Protein AF-A0A7W1ZZ96-F1 (afdb_monomer_lite)

Radius of gyration: 22.99 Å; chains: 1; bounding box: 84×43×24 Å

Secondary structure (DSSP, 8-state):
-----SHHHHHTTSSSS-S------B--PPTT---EEEEEEEEEETTEEEEEETT--EEEEE--TT---B----TTSPPPB--GGG--TT-EEEEE-

Sequence (97 aa):
MLKKIPALLLALMIGVVGVFAQNAQTRNLTSGQKYKIKGVVVAQDDTGFTVRDAVGVDTKVMLGSGASIKTKGGFFGGGNTIPANNIVRGLNLEVEG

pLDDT: mean 75.61, std 13.15, range [47.19, 91.31]

Structure (mmCIF, N/CA/C/O backbone):
data_AF-A0A7W1ZZ96-F1
#
_entry.id   AF-A0A7W1ZZ96-F1
#
loop_
_atom_site.group_PDB
_atom_site.id
_atom_site.type_symbol
_atom_site.label_atom_id
_atom_site.label_alt_id
_atom_site.label_comp_id
_atom_site.label_asym_id
_atom_site.label_entity_id
_atom_site.label_seq_id
_atom_site.pdbx_PDB_ins_code
_atom_site.Cartn_x
_atom_site.Cartn_y
_atom_site.Cartn_z
_atom_site.occupancy
_atom_site.B_iso_or_equiv
_atom_site.auth_seq_id
_atom_site.auth_comp_id
_atom_site.auth_asym_id
_atom_site.auth_atom_id
_atom_site.pdbx_PD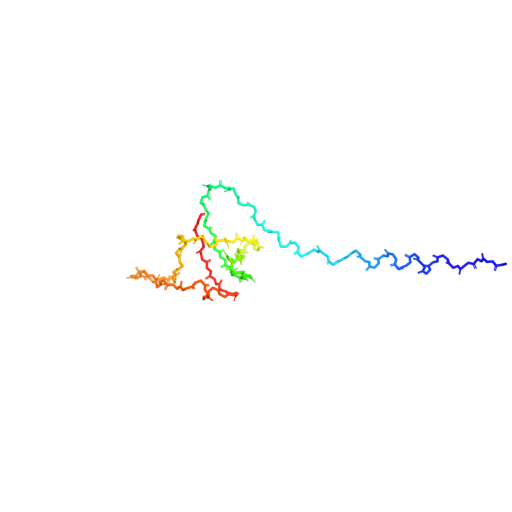B_model_num
ATOM 1 N N . MET A 1 1 ? 61.948 -27.863 -3.700 1.00 47.19 1 MET A N 1
ATOM 2 C CA . MET A 1 1 ? 61.384 -27.249 -4.923 1.00 47.19 1 MET A CA 1
ATOM 3 C C . MET A 1 1 ? 59.895 -27.010 -4.690 1.00 47.19 1 MET A C 1
ATOM 5 O O . MET A 1 1 ? 59.107 -27.912 -4.915 1.00 47.19 1 MET A O 1
ATOM 9 N N . LEU A 1 2 ? 59.512 -25.845 -4.156 1.00 54.84 2 LEU A N 1
ATOM 10 C CA . LEU A 1 2 ? 58.115 -25.507 -3.850 1.00 54.84 2 LEU A CA 1
ATOM 11 C C . LEU A 1 2 ? 57.815 -24.127 -4.440 1.00 54.84 2 LEU A C 1
ATOM 13 O O . LEU A 1 2 ? 57.973 -23.095 -3.799 1.00 54.84 2 LEU A O 1
ATOM 17 N N . LYS A 1 3 ? 57.494 -24.109 -5.729 1.00 56.84 3 LYS A N 1
ATOM 18 C CA . LYS A 1 3 ? 57.044 -22.924 -6.457 1.00 56.84 3 LYS A CA 1
ATOM 19 C C . LYS A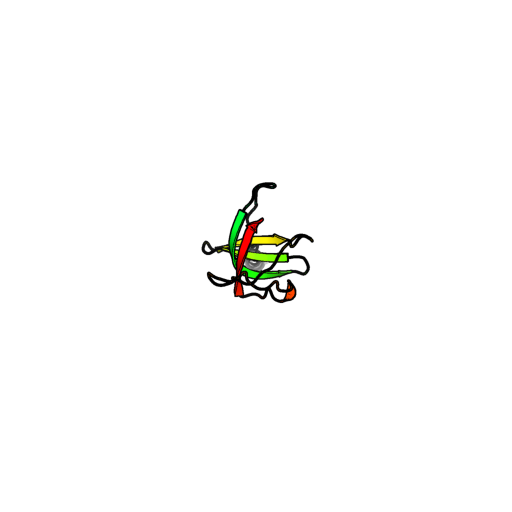 1 3 ? 55.849 -23.378 -7.287 1.00 56.84 3 LYS A C 1
ATOM 21 O O . LYS A 1 3 ? 55.951 -24.420 -7.925 1.00 56.84 3 LYS A O 1
ATOM 26 N N . LYS A 1 4 ? 54.786 -22.565 -7.309 1.00 57.50 4 LYS A N 1
ATOM 27 C CA . LYS A 1 4 ? 53.541 -22.696 -8.104 1.00 57.50 4 LYS A CA 1
ATOM 28 C C . LYS A 1 4 ? 52.311 -23.310 -7.404 1.00 57.50 4 LYS A C 1
ATOM 30 O O . LYS A 1 4 ? 51.692 -24.206 -7.952 1.00 57.50 4 LYS A O 1
ATOM 35 N N . ILE A 1 5 ? 51.897 -22.770 -6.249 1.00 58.22 5 ILE A N 1
ATOM 36 C CA . ILE A 1 5 ? 50.504 -22.910 -5.752 1.00 58.22 5 ILE A CA 1
ATOM 37 C C . ILE A 1 5 ? 49.904 -21.589 -5.175 1.00 58.22 5 ILE A C 1
ATOM 39 O O . ILE A 1 5 ? 49.129 -21.664 -4.233 1.00 58.22 5 ILE A O 1
ATOM 43 N N . PRO A 1 6 ? 50.197 -20.347 -5.644 1.00 55.81 6 PRO A N 1
ATOM 44 C CA . PRO A 1 6 ? 49.463 -19.182 -5.121 1.00 55.81 6 PRO A CA 1
ATOM 45 C C . PRO A 1 6 ? 48.253 -18.771 -5.980 1.00 55.81 6 PRO A C 1
ATOM 47 O O . PRO A 1 6 ? 47.392 -18.040 -5.507 1.00 55.81 6 PRO A O 1
ATOM 50 N N . ALA A 1 7 ? 48.154 -19.220 -7.237 1.00 57.03 7 ALA A N 1
ATOM 51 C CA . ALA A 1 7 ? 47.189 -18.649 -8.185 1.00 57.03 7 ALA A CA 1
ATOM 52 C C . ALA A 1 7 ? 45.751 -19.178 -8.025 1.00 57.03 7 ALA A C 1
ATOM 54 O O . ALA A 1 7 ? 44.800 -18.444 -8.272 1.00 57.03 7 ALA A O 1
ATOM 55 N N . LEU A 1 8 ? 45.575 -20.427 -7.580 1.00 54.12 8 LEU A N 1
ATOM 56 C CA . LEU A 1 8 ? 44.246 -21.043 -7.479 1.00 54.12 8 LEU A CA 1
ATOM 57 C C . LEU A 1 8 ? 43.470 -20.583 -6.230 1.00 54.12 8 LEU A C 1
ATOM 59 O O . LEU A 1 8 ? 42.246 -20.517 -6.251 1.00 54.12 8 LEU A O 1
ATOM 63 N N . LEU A 1 9 ? 44.183 -20.195 -5.167 1.00 55.84 9 LEU A N 1
ATOM 64 C CA . LEU A 1 9 ? 43.596 -19.680 -3.923 1.00 55.84 9 LEU A CA 1
ATOM 65 C C . LEU A 1 9 ? 43.139 -18.217 -4.043 1.00 55.84 9 LEU A C 1
ATOM 67 O O . LEU A 1 9 ? 42.202 -17.813 -3.361 1.00 55.84 9 LEU A O 1
ATOM 71 N N . LEU A 1 10 ? 43.744 -17.438 -4.946 1.00 56.59 10 LEU A N 1
ATOM 72 C CA . LEU A 1 10 ? 43.344 -16.050 -5.195 1.00 56.59 10 LEU A CA 1
ATOM 73 C C . LEU A 1 10 ? 42.097 -15.947 -6.095 1.00 56.59 10 LEU A C 1
ATOM 75 O O . LEU A 1 10 ? 41.317 -15.010 -5.958 1.00 56.59 10 LEU A O 1
ATOM 79 N N . ALA A 1 11 ? 41.865 -16.933 -6.970 1.00 57.09 11 ALA A N 1
ATOM 80 C CA . ALA A 1 11 ? 40.720 -16.949 -7.886 1.00 57.09 11 ALA A CA 1
ATOM 81 C C . ALA A 1 11 ? 39.370 -17.228 -7.190 1.00 57.09 11 ALA A C 1
ATOM 83 O O . ALA A 1 11 ? 38.329 -16.796 -7.678 1.00 57.09 11 ALA A O 1
ATOM 84 N N . LEU A 1 12 ? 39.374 -17.894 -6.029 1.00 56.53 12 LEU A N 1
ATOM 85 C CA . LEU A 1 12 ? 38.159 -18.170 -5.247 1.00 56.53 12 LEU A CA 1
ATOM 86 C C . LEU A 1 12 ? 37.653 -16.961 -4.440 1.00 56.53 12 LEU A C 1
ATOM 88 O O . LEU A 1 12 ? 36.497 -16.948 -4.030 1.00 56.53 12 LEU A O 1
ATOM 92 N N . MET A 1 13 ? 38.473 -15.922 -4.253 1.00 56.25 13 MET A N 1
ATOM 93 C CA . MET A 1 13 ? 38.108 -14.742 -3.452 1.00 56.25 13 MET A CA 1
ATOM 94 C C . MET A 1 13 ? 37.351 -13.658 -4.239 1.00 56.25 13 MET A C 1
ATOM 96 O O . MET A 1 13 ? 36.887 -12.688 -3.648 1.00 56.25 13 MET A O 1
ATOM 100 N N . ILE A 1 14 ? 37.192 -13.811 -5.560 1.00 58.56 14 ILE A N 1
ATOM 101 C CA . ILE A 1 14 ? 36.534 -12.812 -6.430 1.00 58.56 14 ILE A CA 1
ATOM 102 C C . ILE A 1 14 ? 35.035 -13.135 -6.643 1.00 58.56 14 ILE A C 1
ATOM 104 O O . ILE A 1 14 ? 34.268 -12.289 -7.090 1.00 58.56 14 ILE A O 1
ATOM 108 N N . GLY A 1 15 ? 34.573 -14.338 -6.278 1.00 54.84 15 GLY A N 1
ATOM 109 C CA . GLY A 1 15 ? 33.233 -14.834 -6.630 1.00 54.84 15 GLY A CA 1
ATOM 110 C C . GLY A 1 15 ? 32.066 -14.516 -5.678 1.00 54.84 15 GLY A C 1
ATOM 111 O O . GLY A 1 15 ? 30.954 -14.941 -5.970 1.00 54.84 15 GLY A O 1
ATOM 112 N N . VAL A 1 16 ? 32.266 -13.824 -4.546 1.00 56.69 16 VAL A N 1
ATOM 113 C CA . VAL A 1 16 ? 31.242 -13.728 -3.466 1.00 56.69 16 VAL A CA 1
ATOM 114 C C . VAL A 1 16 ? 30.617 -12.335 -3.276 1.00 56.69 16 VAL A C 1
ATOM 116 O O . VAL A 1 16 ? 29.726 -12.159 -2.452 1.00 56.69 16 VAL A O 1
ATOM 119 N N . VAL A 1 17 ? 30.982 -11.327 -4.063 1.00 57.06 17 VAL A N 1
ATOM 120 C CA . VAL A 1 17 ? 30.404 -9.974 -3.927 1.00 57.06 17 VAL A CA 1
ATOM 121 C C . VAL A 1 17 ? 29.488 -9.649 -5.101 1.00 57.06 17 VAL A C 1
ATOM 123 O O . VAL A 1 17 ? 29.892 -8.989 -6.050 1.00 57.06 17 VAL A O 1
ATOM 126 N N . GLY A 1 18 ? 28.238 -10.121 -5.059 1.00 56.75 18 GLY A N 1
ATOM 127 C CA . GLY A 1 18 ? 27.293 -9.794 -6.134 1.00 56.75 18 GLY A CA 1
ATOM 128 C C . GLY A 1 18 ? 25.800 -10.036 -5.914 1.00 56.75 18 GLY A C 1
ATOM 129 O O . GLY A 1 18 ? 25.045 -9.801 -6.850 1.00 56.75 18 GLY A O 1
ATOM 130 N N . VAL A 1 19 ? 25.328 -10.484 -4.742 1.00 57.00 19 VAL A N 1
ATOM 131 C CA . VAL A 1 19 ? 23.918 -10.929 -4.601 1.00 57.00 19 VAL A CA 1
ATOM 132 C C . VAL A 1 19 ? 23.161 -10.243 -3.459 1.00 57.00 19 VAL A C 1
ATOM 134 O O . VAL A 1 19 ? 22.373 -10.880 -2.778 1.00 57.00 19 VAL A O 1
ATOM 137 N N . PHE A 1 20 ? 23.346 -8.936 -3.235 1.00 57.38 20 PHE A N 1
ATOM 138 C CA . PHE A 1 20 ? 22.516 -8.202 -2.254 1.00 57.38 20 PHE A CA 1
ATOM 139 C C . PHE A 1 20 ? 22.095 -6.789 -2.687 1.00 57.38 20 PHE A C 1
ATOM 141 O O . PHE A 1 20 ? 21.916 -5.904 -1.857 1.00 57.38 20 PHE A O 1
ATOM 148 N N . ALA A 1 21 ? 21.869 -6.563 -3.982 1.00 53.06 21 ALA A N 1
ATOM 149 C CA . ALA A 1 21 ? 21.227 -5.338 -4.471 1.00 53.06 21 ALA A CA 1
ATOM 150 C C . ALA A 1 21 ? 19.731 -5.566 -4.764 1.00 53.06 21 ALA A C 1
ATOM 152 O O . ALA A 1 21 ? 19.246 -5.294 -5.855 1.00 53.06 21 ALA A O 1
ATOM 153 N N . GLN A 1 22 ? 18.992 -6.099 -3.792 1.00 55.34 22 GLN A N 1
ATOM 154 C CA . GLN A 1 22 ? 17.521 -6.073 -3.793 1.00 55.34 22 GLN A CA 1
ATOM 155 C C . GLN A 1 22 ? 17.000 -5.224 -2.636 1.00 55.34 22 GLN A C 1
ATOM 157 O O . GLN A 1 22 ? 15.941 -5.488 -2.074 1.00 55.34 22 GLN A O 1
ATOM 162 N N . ASN A 1 23 ? 17.755 -4.194 -2.257 1.00 52.69 23 ASN A N 1
ATOM 163 C CA . ASN A 1 23 ? 17.216 -3.157 -1.402 1.00 52.69 23 ASN A CA 1
ATOM 164 C C . ASN A 1 23 ? 16.255 -2.350 -2.279 1.00 52.69 23 ASN A C 1
ATOM 166 O O . ASN A 1 23 ? 16.674 -1.449 -3.005 1.00 52.69 23 ASN A O 1
ATOM 170 N N . ALA A 1 24 ? 14.991 -2.781 -2.328 1.00 60.91 24 ALA A N 1
ATOM 171 C CA . ALA A 1 24 ? 13.916 -2.000 -2.911 1.00 60.91 24 ALA A CA 1
ATOM 172 C C . ALA A 1 24 ? 13.995 -0.623 -2.252 1.00 60.91 24 ALA A C 1
ATOM 174 O O . ALA A 1 24 ? 13.737 -0.503 -1.058 1.00 60.91 24 ALA A O 1
ATOM 175 N N . GLN A 1 25 ? 14.468 0.379 -2.998 1.00 62.72 25 GLN A N 1
ATOM 176 C CA . GLN A 1 25 ? 14.627 1.747 -2.521 1.00 62.72 25 GLN A CA 1
ATOM 177 C C . GLN A 1 25 ? 13.233 2.258 -2.157 1.00 62.72 25 GLN A C 1
ATOM 179 O O . GLN A 1 25 ? 12.501 2.769 -3.005 1.00 62.72 25 GLN A O 1
ATOM 184 N N . THR A 1 26 ? 12.841 2.062 -0.901 1.00 65.12 26 THR A N 1
ATOM 185 C CA . THR A 1 26 ? 11.558 2.529 -0.406 1.00 65.12 26 THR A CA 1
ATOM 186 C C . THR A 1 26 ? 11.635 4.031 -0.224 1.00 65.12 26 THR A C 1
ATOM 188 O O . THR A 1 26 ? 12.559 4.548 0.405 1.00 65.12 26 THR A O 1
ATOM 191 N N . ARG A 1 27 ? 10.655 4.744 -0.770 1.00 71.62 27 ARG A N 1
ATOM 192 C CA . ARG A 1 27 ? 10.529 6.187 -0.619 1.00 71.62 27 ARG A CA 1
ATOM 193 C C . ARG A 1 27 ? 10.431 6.555 0.860 1.00 71.62 27 ARG A C 1
ATOM 195 O O . ARG A 1 27 ? 9.490 6.144 1.535 1.00 71.62 27 ARG A O 1
ATOM 202 N N . ASN A 1 28 ? 11.357 7.383 1.336 1.00 70.38 28 ASN A N 1
ATOM 203 C CA . ASN A 1 28 ? 11.223 8.038 2.633 1.00 70.38 28 ASN A CA 1
ATOM 204 C C . ASN A 1 28 ? 10.228 9.192 2.491 1.00 70.38 28 ASN A C 1
ATOM 206 O O . ASN A 1 28 ? 10.477 10.149 1.757 1.00 70.38 28 ASN A O 1
ATOM 210 N N . LEU A 1 29 ? 9.084 9.074 3.159 1.00 73.06 29 LEU A N 1
ATOM 211 C CA . LEU A 1 29 ? 8.072 10.123 3.225 1.00 73.06 29 LEU A CA 1
ATOM 212 C C . LEU A 1 29 ? 8.316 10.987 4.463 1.00 73.06 29 LEU A C 1
ATOM 214 O O . LEU A 1 29 ? 8.599 10.470 5.544 1.00 73.06 29 LEU A O 1
ATOM 218 N N . THR A 1 30 ? 8.179 12.304 4.321 1.00 73.38 30 THR A N 1
ATOM 219 C CA . THR A 1 30 ? 8.201 13.215 5.472 1.00 73.38 30 THR A CA 1
ATOM 220 C C . THR A 1 30 ? 6.950 12.995 6.319 1.00 73.38 30 THR A C 1
ATOM 222 O O . THR A 1 30 ? 5.835 13.118 5.811 1.00 73.38 30 THR A O 1
ATOM 225 N N . SER A 1 31 ? 7.131 12.685 7.604 1.00 70.19 31 SER A N 1
ATOM 226 C CA . SER A 1 31 ? 6.023 12.458 8.539 1.00 70.19 31 SER A CA 1
ATOM 227 C C . SER A 1 31 ? 5.128 13.697 8.670 1.00 70.19 31 SER A C 1
ATOM 229 O O . SER A 1 31 ? 5.625 14.819 8.757 1.00 70.19 31 SER A O 1
ATOM 231 N N . GLY A 1 32 ? 3.808 13.492 8.684 1.00 72.31 32 GLY A N 1
ATOM 232 C CA . GLY A 1 32 ? 2.801 14.549 8.854 1.00 72.31 32 GLY A CA 1
ATOM 233 C C . GLY A 1 32 ? 2.366 15.261 7.569 1.00 72.31 32 GLY A C 1
ATOM 234 O O . GLY A 1 32 ? 1.406 16.030 7.599 1.00 72.31 32 GLY A O 1
ATOM 235 N N . GLN A 1 33 ? 3.019 14.993 6.436 1.00 77.12 33 GLN A N 1
ATOM 236 C CA . GLN A 1 33 ? 2.579 15.485 5.134 1.00 77.12 33 GLN A CA 1
ATOM 237 C C . GLN A 1 33 ? 1.659 14.459 4.464 1.00 77.12 33 GLN A C 1
ATOM 239 O O . GLN A 1 33 ? 1.977 13.275 4.433 1.00 77.12 33 GLN A O 1
ATOM 244 N N . LYS A 1 34 ? 0.543 14.934 3.900 1.00 83.94 34 LYS A N 1
ATOM 245 C CA . LYS A 1 34 ? -0.363 14.097 3.108 1.00 83.94 34 LYS A CA 1
ATOM 246 C C . LYS A 1 34 ? 0.221 13.844 1.723 1.00 83.94 34 LYS A C 1
ATOM 248 O O . LYS A 1 34 ? 0.585 14.793 1.022 1.00 83.94 34 LYS A O 1
ATOM 253 N N . TYR A 1 35 ? 0.250 12.588 1.305 1.00 84.75 35 TYR A N 1
ATOM 254 C CA . TYR A 1 35 ? 0.692 12.160 -0.013 1.00 84.75 35 TYR A CA 1
ATOM 255 C C . TYR A 1 35 ? -0.433 11.459 -0.758 1.00 84.75 35 TYR A C 1
ATOM 257 O O . TYR A 1 35 ? -1.200 10.686 -0.191 1.00 84.75 35 TYR A O 1
ATOM 265 N N . LYS A 1 36 ? -0.489 11.701 -2.069 1.00 88.75 36 LYS A N 1
ATOM 266 C CA . LYS A 1 36 ? -1.295 10.920 -3.003 1.00 88.75 36 LYS A CA 1
ATOM 267 C C . LYS A 1 36 ? -0.363 10.103 -3.885 1.00 88.75 36 LYS A C 1
ATOM 269 O O . LYS A 1 36 ? 0.396 10.672 -4.665 1.00 88.75 36 LYS A O 1
ATOM 274 N N . ILE A 1 37 ? -0.420 8.784 -3.756 1.00 88.38 37 ILE A N 1
ATOM 275 C CA . ILE A 1 37 ? 0.418 7.839 -4.499 1.00 88.38 37 ILE A CA 1
ATOM 276 C C . ILE A 1 37 ? -0.489 7.050 -5.433 1.00 88.38 37 ILE A C 1
ATOM 278 O O . ILE A 1 37 ? -1.476 6.465 -4.996 1.00 88.38 37 ILE A O 1
ATOM 282 N N . LYS A 1 38 ? -0.159 7.024 -6.722 1.00 90.81 38 LYS A N 1
ATOM 283 C CA . LYS A 1 38 ? -0.852 6.207 -7.720 1.00 90.81 38 LYS A CA 1
ATOM 284 C C . LYS A 1 38 ? 0.125 5.178 -8.241 1.00 90.81 38 LYS A C 1
ATOM 286 O O . LYS A 1 38 ? 1.234 5.537 -8.614 1.00 90.81 38 LYS A O 1
ATOM 291 N N . GLY A 1 39 ? -0.270 3.916 -8.271 1.00 91.31 39 GLY A N 1
ATOM 292 C CA . GLY A 1 39 ? 0.642 2.888 -8.737 1.00 91.31 39 GLY A CA 1
ATOM 293 C C . GLY A 1 39 ? 0.097 1.480 -8.634 1.00 91.31 39 GLY A C 1
ATOM 294 O O . GLY A 1 39 ? -1.077 1.261 -8.340 1.00 91.31 39 GLY A O 1
ATOM 295 N N . VAL A 1 40 ? 0.992 0.531 -8.879 1.00 91.25 40 VAL A N 1
ATOM 296 C CA . VAL A 1 40 ? 0.707 -0.902 -8.870 1.00 91.25 40 VAL A CA 1
ATOM 297 C C . VAL A 1 40 ? 1.208 -1.514 -7.569 1.00 91.25 40 VAL A C 1
ATOM 299 O O . VAL A 1 40 ? 2.315 -1.219 -7.123 1.00 91.25 40 VAL A O 1
ATOM 302 N N . VAL A 1 41 ? 0.432 -2.414 -6.972 1.00 90.19 41 VAL A N 1
ATOM 303 C CA . VAL A 1 41 ? 0.886 -3.204 -5.820 1.00 90.19 41 VAL A CA 1
ATOM 304 C C . VAL A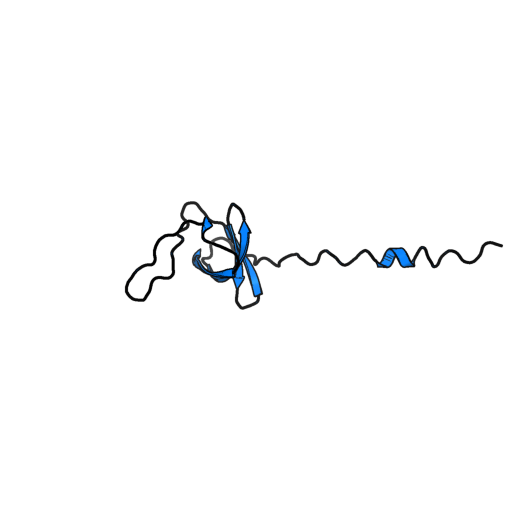 1 41 ? 1.938 -4.211 -6.257 1.00 90.19 41 VAL A C 1
ATOM 306 O O . VAL A 1 41 ? 1.674 -5.080 -7.088 1.00 90.19 41 VAL A O 1
ATOM 309 N N . VAL A 1 42 ? 3.124 -4.139 -5.663 1.00 90.06 42 VAL A N 1
ATOM 310 C CA . VAL A 1 42 ? 4.233 -5.058 -5.963 1.00 90.06 42 VAL A CA 1
ATOM 311 C C . VAL A 1 42 ? 4.359 -6.149 -4.910 1.00 90.06 42 VAL A C 1
ATOM 313 O O . VAL A 1 42 ? 4.706 -7.284 -5.248 1.00 90.06 42 VAL A O 1
ATOM 316 N N . ALA A 1 43 ? 4.030 -5.832 -3.660 1.00 86.62 43 ALA A N 1
ATOM 317 C CA . ALA A 1 43 ? 4.060 -6.752 -2.532 1.00 86.62 43 ALA A CA 1
ATOM 318 C C . ALA A 1 43 ? 2.920 -6.436 -1.557 1.00 86.62 43 ALA A C 1
ATOM 320 O O . ALA A 1 43 ? 2.491 -5.286 -1.453 1.00 86.62 43 ALA A O 1
ATOM 321 N N . GLN A 1 44 ? 2.450 -7.462 -0.856 1.00 85.81 44 GLN A N 1
ATOM 322 C CA . GLN A 1 44 ? 1.456 -7.366 0.206 1.00 85.81 44 GLN A CA 1
ATOM 323 C C . GLN A 1 44 ? 2.047 -8.018 1.458 1.00 85.81 44 GLN A C 1
ATOM 325 O O . GLN A 1 44 ? 2.607 -9.108 1.359 1.00 85.81 44 GLN A O 1
ATOM 330 N N . ASP A 1 45 ? 1.905 -7.341 2.593 1.00 82.56 45 ASP A N 1
ATOM 331 C CA . ASP A 1 45 ? 2.313 -7.790 3.925 1.00 82.56 45 ASP A CA 1
ATOM 332 C C . ASP A 1 45 ? 1.059 -7.895 4.823 1.00 82.56 45 ASP A C 1
ATOM 334 O O . ASP A 1 45 ? 0.005 -7.346 4.500 1.00 82.56 45 ASP A O 1
ATOM 338 N N . ASP A 1 46 ? 1.176 -8.505 6.006 1.00 77.31 46 ASP A N 1
ATOM 339 C CA . ASP A 1 46 ? 0.051 -8.651 6.954 1.00 77.31 46 ASP A CA 1
ATOM 340 C C . ASP A 1 46 ? -0.524 -7.312 7.457 1.00 77.31 46 ASP A C 1
ATOM 342 O O . ASP A 1 46 ? -1.678 -7.228 7.872 1.00 77.31 46 ASP A O 1
ATOM 346 N N . THR A 1 47 ? 0.285 -6.249 7.440 1.00 79.06 47 THR A N 1
ATOM 347 C CA . THR A 1 47 ? -0.061 -4.925 7.995 1.00 79.06 47 THR A CA 1
ATOM 348 C C . THR A 1 47 ? -0.121 -3.817 6.940 1.00 79.06 47 THR A C 1
ATOM 350 O O . THR A 1 47 ? -0.339 -2.645 7.264 1.00 79.06 47 THR A O 1
ATOM 353 N N . GLY A 1 48 ? 0.080 -4.150 5.662 1.00 86.00 48 GLY A N 1
ATOM 354 C CA . GLY A 1 48 ? 0.200 -3.146 4.613 1.00 86.00 48 GLY A CA 1
ATOM 355 C C . GLY A 1 48 ? 0.586 -3.711 3.254 1.00 86.00 48 GLY A C 1
ATOM 356 O O . GLY A 1 48 ? 0.453 -4.899 2.981 1.00 86.00 48 GLY A O 1
ATOM 357 N N . PHE A 1 49 ? 1.052 -2.840 2.370 1.00 89.44 49 PHE A N 1
ATOM 358 C CA . PHE A 1 49 ? 1.457 -3.217 1.020 1.00 89.44 49 PHE A CA 1
ATOM 359 C C . PHE A 1 49 ? 2.470 -2.226 0.453 1.00 89.44 49 PHE A C 1
ATOM 361 O O . PHE A 1 49 ? 2.582 -1.084 0.901 1.00 89.44 49 PHE A O 1
ATOM 368 N N . THR A 1 50 ? 3.210 -2.659 -0.559 1.00 90.62 50 THR A N 1
ATOM 369 C CA . THR A 1 50 ? 4.165 -1.818 -1.281 1.00 90.62 50 THR A CA 1
ATOM 370 C C . THR A 1 50 ? 3.594 -1.448 -2.637 1.00 90.62 50 THR A C 1
ATOM 372 O O . THR A 1 50 ? 3.261 -2.321 -3.443 1.00 90.62 50 THR A O 1
ATOM 375 N N . VAL A 1 51 ? 3.507 -0.146 -2.895 1.00 90.75 51 VAL A N 1
ATOM 376 C CA . VAL A 1 51 ? 3.038 0.425 -4.158 1.00 90.75 51 VAL A CA 1
ATOM 377 C C . VAL A 1 51 ? 4.225 0.931 -4.953 1.00 90.75 51 VAL A C 1
ATOM 379 O O . VAL A 1 51 ? 5.038 1.687 -4.427 1.00 90.75 51 VAL A O 1
ATOM 382 N N . ARG A 1 52 ? 4.289 0.561 -6.227 1.00 90.38 52 ARG A N 1
ATOM 383 C CA . ARG A 1 52 ? 5.234 1.108 -7.194 1.00 90.38 52 ARG A CA 1
ATOM 384 C C . ARG A 1 52 ? 4.545 2.136 -8.069 1.00 90.38 52 ARG A C 1
ATOM 386 O O . ARG A 1 52 ? 3.590 1.811 -8.774 1.00 90.38 52 ARG A O 1
ATOM 393 N N . ASP A 1 53 ? 5.040 3.363 -8.011 1.00 88.81 53 ASP A N 1
ATOM 394 C CA . ASP A 1 53 ? 4.596 4.460 -8.876 1.00 88.81 53 ASP A CA 1
ATOM 395 C C . ASP A 1 53 ? 5.059 4.229 -10.332 1.00 88.81 53 ASP A C 1
ATOM 397 O O . ASP A 1 53 ? 5.942 3.411 -10.598 1.00 88.81 53 ASP A O 1
ATOM 401 N N . ALA A 1 54 ? 4.515 4.986 -11.283 1.00 85.12 54 ALA A N 1
ATOM 402 C CA . ALA A 1 54 ? 4.898 4.984 -12.695 1.00 85.12 54 ALA A CA 1
ATOM 403 C C . ALA A 1 54 ? 6.392 5.279 -12.920 1.00 85.12 54 ALA A C 1
ATOM 405 O O . ALA A 1 54 ? 6.972 4.830 -13.904 1.00 85.12 54 ALA A O 1
ATOM 406 N N . VAL A 1 55 ? 7.028 5.997 -11.990 1.00 85.06 55 VAL A N 1
ATOM 407 C CA . VAL A 1 55 ? 8.470 6.309 -12.010 1.00 85.06 55 VAL A CA 1
ATOM 408 C C . VAL A 1 55 ? 9.324 5.139 -11.478 1.00 85.06 55 VAL A C 1
ATOM 410 O O . VAL A 1 55 ? 10.545 5.224 -11.432 1.00 85.06 55 VAL A O 1
ATOM 413 N N . GLY A 1 56 ? 8.704 4.028 -11.066 1.00 82.62 56 GLY A N 1
ATOM 414 C CA . GLY A 1 56 ? 9.401 2.844 -10.554 1.00 82.62 56 GLY A CA 1
ATOM 415 C C . GLY A 1 56 ? 9.841 2.948 -9.091 1.00 82.62 56 GLY A C 1
ATOM 416 O O . GLY A 1 56 ? 10.608 2.109 -8.628 1.00 82.62 56 GLY A O 1
ATOM 417 N N . VAL A 1 57 ? 9.363 3.960 -8.361 1.00 86.12 57 VAL A N 1
ATOM 418 C CA . VAL A 1 57 ? 9.668 4.153 -6.937 1.00 86.12 57 VAL A CA 1
ATOM 419 C C . VAL A 1 57 ? 8.718 3.322 -6.084 1.00 86.12 57 VAL A C 1
ATOM 421 O O . VAL A 1 57 ? 7.498 3.471 -6.187 1.00 86.12 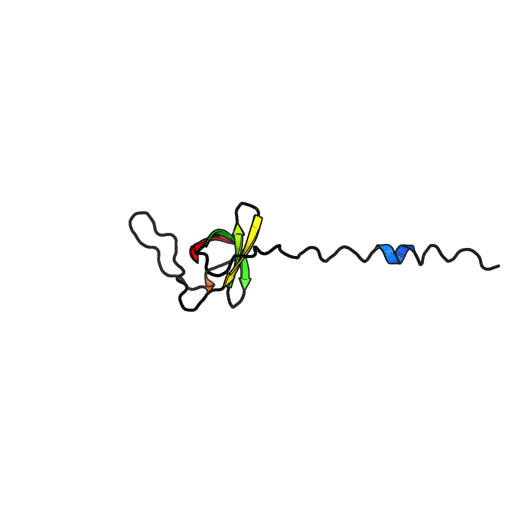57 VAL A O 1
ATOM 424 N N . ASP A 1 58 ? 9.286 2.498 -5.206 1.00 88.38 58 ASP A N 1
ATOM 425 C CA . ASP A 1 58 ? 8.534 1.681 -4.258 1.00 88.38 58 ASP A CA 1
ATOM 426 C C . ASP A 1 58 ? 8.194 2.491 -3.007 1.00 88.38 58 ASP A C 1
ATOM 428 O O . ASP A 1 58 ? 9.040 3.168 -2.430 1.00 88.38 58 ASP A O 1
ATOM 432 N N . THR A 1 59 ? 6.945 2.431 -2.560 1.00 88.38 59 THR A N 1
ATOM 433 C CA . THR A 1 59 ? 6.487 3.089 -1.335 1.00 88.38 59 THR A CA 1
ATOM 434 C C . THR A 1 59 ? 5.735 2.092 -0.473 1.00 88.38 59 THR A C 1
ATOM 436 O O . THR A 1 59 ? 4.759 1.490 -0.921 1.00 88.38 59 THR A O 1
ATOM 439 N N . LYS A 1 60 ? 6.189 1.907 0.769 1.00 88.19 60 LYS A N 1
ATOM 440 C CA . LYS A 1 60 ? 5.497 1.061 1.742 1.00 88.19 60 LYS A CA 1
ATOM 441 C C . LYS A 1 60 ? 4.353 1.849 2.369 1.00 88.19 60 LYS A C 1
ATOM 443 O O . LYS A 1 60 ? 4.561 2.932 2.907 1.00 88.19 60 LYS A O 1
ATOM 448 N N . VAL A 1 61 ? 3.156 1.288 2.294 1.00 86.88 61 VAL A N 1
ATOM 449 C CA . VAL A 1 61 ? 1.926 1.851 2.842 1.00 86.88 61 VAL A CA 1
ATOM 450 C C . VAL A 1 61 ? 1.457 0.942 3.965 1.00 86.88 61 VAL A C 1
ATOM 452 O O . VAL A 1 61 ? 1.292 -0.261 3.769 1.00 86.88 61 VAL A O 1
ATOM 455 N N . MET A 1 62 ? 1.250 1.521 5.144 1.00 86.69 62 MET A N 1
ATOM 456 C CA . MET A 1 62 ? 0.710 0.814 6.302 1.00 86.69 62 MET A CA 1
ATOM 457 C C . MET A 1 62 ? -0.773 1.135 6.456 1.00 86.69 62 MET A C 1
ATOM 459 O O . MET A 1 62 ? -1.174 2.298 6.388 1.00 86.69 62 MET A O 1
ATOM 463 N N . LEU A 1 63 ? -1.590 0.104 6.659 1.00 84.94 63 LEU A N 1
ATOM 464 C CA . LEU A 1 63 ? -3.027 0.257 6.854 1.00 84.94 63 LEU A CA 1
ATOM 465 C C . LEU A 1 63 ? -3.315 0.491 8.341 1.00 84.94 63 LEU A C 1
ATOM 467 O O . LEU A 1 63 ? -3.212 -0.420 9.158 1.00 84.94 63 LEU A O 1
ATOM 471 N N . GLY A 1 64 ? -3.671 1.725 8.697 1.00 83.94 64 GLY A N 1
ATOM 472 C CA . GLY A 1 64 ? -4.189 2.046 10.029 1.00 83.94 64 GLY A CA 1
ATOM 473 C C . GLY A 1 64 ? -5.651 1.619 10.203 1.00 83.94 64 GLY A C 1
ATOM 474 O O . GLY A 1 64 ? -6.368 1.407 9.228 1.00 83.94 64 GLY A O 1
ATOM 475 N N . SER A 1 65 ? -6.136 1.572 11.446 1.00 78.69 65 SER A N 1
ATOM 476 C CA . SER A 1 65 ? -7.532 1.220 11.775 1.00 78.69 65 SER A CA 1
ATOM 477 C C . SER A 1 65 ? -8.585 2.165 11.174 1.00 78.69 65 SER A C 1
ATOM 479 O O . SER A 1 65 ? -9.742 1.782 11.038 1.00 78.69 65 SER A O 1
ATOM 481 N N . GLY A 1 66 ? -8.194 3.386 10.795 1.00 79.38 66 GLY A N 1
ATOM 482 C CA . GLY A 1 66 ? -9.041 4.357 10.092 1.00 79.38 66 GLY A CA 1
ATOM 483 C C . GLY A 1 66 ? -8.911 4.338 8.564 1.00 79.38 66 GLY A C 1
ATOM 484 O O . GLY A 1 66 ? -9.488 5.199 7.901 1.00 79.38 66 GLY A O 1
ATOM 485 N N . ALA A 1 67 ? -8.136 3.414 7.988 1.00 82.25 67 ALA A N 1
ATOM 486 C CA . ALA A 1 67 ? -7.941 3.350 6.545 1.00 82.25 67 ALA A CA 1
ATOM 487 C C . ALA A 1 67 ? -9.227 2.894 5.840 1.00 82.25 67 ALA A C 1
ATOM 489 O O . ALA A 1 67 ? -9.835 1.886 6.200 1.00 82.25 67 ALA A O 1
ATOM 490 N N . SER A 1 68 ? -9.635 3.628 4.804 1.00 81.06 68 SER A N 1
ATOM 491 C CA . SER A 1 68 ? -10.807 3.290 3.999 1.00 81.06 68 SER A CA 1
ATOM 492 C C . SER A 1 68 ? -10.376 2.801 2.624 1.00 81.06 68 SER A C 1
ATOM 494 O O . SER A 1 68 ? -9.754 3.539 1.865 1.00 81.06 68 SER A O 1
ATOM 496 N N . ILE A 1 69 ? -10.720 1.555 2.301 1.00 86.19 69 ILE A N 1
ATOM 497 C CA . ILE A 1 69 ? -10.380 0.924 1.026 1.00 86.19 69 ILE A CA 1
ATOM 498 C C . ILE A 1 69 ? -11.662 0.820 0.212 1.00 86.19 69 ILE A C 1
ATOM 500 O O . ILE A 1 69 ? -12.610 0.141 0.610 1.00 86.19 69 ILE A O 1
ATOM 504 N N . LYS A 1 70 ? -11.705 1.517 -0.921 1.00 86.25 70 LYS A N 1
ATOM 505 C CA . LYS A 1 70 ? -12.882 1.575 -1.789 1.00 86.25 70 LYS A CA 1
ATOM 506 C C . LYS A 1 70 ? -12.485 1.314 -3.229 1.00 86.25 70 LYS A C 1
ATOM 508 O O . LYS A 1 70 ? -11.411 1.724 -3.666 1.00 86.25 70 LYS A O 1
ATOM 513 N N . THR A 1 71 ? -13.368 0.670 -3.983 1.00 82.81 71 THR A N 1
ATOM 514 C CA . THR A 1 71 ? -13.209 0.606 -5.437 1.00 82.81 71 THR A CA 1
ATOM 515 C C . THR A 1 71 ? -13.341 2.009 -6.032 1.00 82.81 71 THR A C 1
ATOM 517 O O . THR A 1 71 ? -14.026 2.873 -5.481 1.00 82.81 71 THR A O 1
ATOM 520 N N . LYS A 1 72 ? -12.701 2.271 -7.176 1.00 76.12 72 LYS A N 1
ATOM 521 C CA . LYS A 1 72 ? -12.942 3.519 -7.908 1.00 76.12 72 LYS A CA 1
ATOM 522 C C . LYS A 1 72 ? -14.351 3.454 -8.505 1.00 76.12 72 LYS A C 1
ATOM 524 O O . LYS A 1 72 ? -14.585 2.721 -9.460 1.00 76.12 72 LYS A O 1
ATOM 529 N N . GLY A 1 73 ? -15.294 4.154 -7.884 1.00 72.50 73 GLY A N 1
ATOM 530 C CA . GLY A 1 73 ? -16.655 4.295 -8.396 1.00 72.50 73 GLY A CA 1
ATOM 531 C C . GLY A 1 73 ? -16.700 5.221 -9.612 1.00 72.50 73 GLY A C 1
ATOM 532 O O . GLY A 1 73 ? -15.850 6.103 -9.759 1.00 72.50 73 GLY A O 1
ATOM 533 N N . GLY A 1 74 ? -17.662 4.994 -10.507 1.00 71.12 74 GLY A N 1
ATOM 534 C CA . GLY A 1 74 ? -17.905 5.868 -11.655 1.00 71.12 74 GLY A CA 1
ATOM 535 C C . GLY A 1 74 ? -18.425 7.252 -11.243 1.00 71.12 74 GLY A C 1
ATOM 536 O O . GLY A 1 74 ? -18.704 7.514 -10.076 1.00 71.12 74 GLY A O 1
ATOM 537 N N . PHE A 1 75 ? -18.608 8.132 -12.229 1.00 60.22 75 PHE A N 1
ATOM 538 C CA . PHE A 1 75 ? -18.966 9.550 -12.051 1.00 60.22 75 PHE A CA 1
ATOM 539 C C . PHE A 1 75 ? -20.253 9.812 -11.233 1.00 60.22 75 PHE A C 1
ATOM 541 O O . PHE A 1 75 ? -20.424 10.909 -10.715 1.00 60.22 75 PHE A O 1
ATOM 548 N N . PHE A 1 76 ? -21.132 8.818 -11.061 1.00 66.94 76 PHE A N 1
ATOM 549 C CA . PHE A 1 76 ? -22.412 8.960 -10.350 1.00 66.94 76 PHE A CA 1
ATOM 550 C C . PHE A 1 76 ? -22.579 8.055 -9.114 1.00 66.94 76 PHE A C 1
ATOM 552 O O . PHE A 1 76 ? -23.664 8.006 -8.543 1.00 66.94 76 PHE A O 1
ATOM 559 N N . GLY A 1 77 ? -21.539 7.344 -8.667 1.00 62.88 77 GLY A N 1
ATOM 560 C CA . GLY A 1 77 ? -21.652 6.460 -7.503 1.00 62.88 77 GLY A CA 1
ATOM 561 C C . GLY A 1 77 ? -20.319 6.255 -6.800 1.00 62.88 77 GLY A C 1
ATOM 562 O O . GLY A 1 77 ? -19.349 5.831 -7.424 1.00 62.88 77 GLY A O 1
ATOM 563 N N . GLY A 1 78 ? -20.270 6.547 -5.496 1.00 67.88 78 GLY A N 1
ATOM 564 C CA . GLY A 1 78 ? -19.119 6.211 -4.657 1.00 67.88 78 GLY A CA 1
ATOM 565 C C . GLY A 1 78 ? -18.874 4.703 -4.692 1.00 67.88 78 GLY A C 1
ATOM 566 O O . GLY A 1 78 ? -19.817 3.923 -4.596 1.00 67.88 78 GLY A O 1
ATOM 567 N N . GLY A 1 79 ? -17.624 4.286 -4.890 1.00 73.75 79 GLY A N 1
ATOM 568 C CA . GLY A 1 79 ? -17.310 2.863 -4.993 1.00 73.75 79 GLY A CA 1
ATOM 569 C C . GLY A 1 79 ? -17.529 2.108 -3.683 1.00 73.75 79 GLY A C 1
ATOM 570 O O . GLY A 1 79 ? -17.589 2.697 -2.600 1.00 73.75 79 GLY A O 1
ATOM 571 N N . ASN A 1 80 ? -17.640 0.787 -3.797 1.00 80.62 80 ASN A N 1
ATOM 572 C CA . ASN A 1 80 ? -17.929 -0.089 -2.671 1.00 80.62 80 ASN A CA 1
ATOM 573 C C . ASN A 1 80 ? -16.697 -0.229 -1.777 1.00 80.62 80 ASN A C 1
ATOM 575 O O . ASN A 1 80 ? -15.573 -0.368 -2.269 1.00 80.62 80 ASN A O 1
ATOM 579 N N . THR A 1 81 ? -16.916 -0.224 -0.462 1.00 83.44 81 THR A N 1
ATOM 580 C CA . THR A 1 81 ? -15.874 -0.569 0.507 1.00 83.44 81 THR A CA 1
ATOM 581 C C . THR A 1 81 ? -15.523 -2.043 0.353 1.00 83.44 81 THR A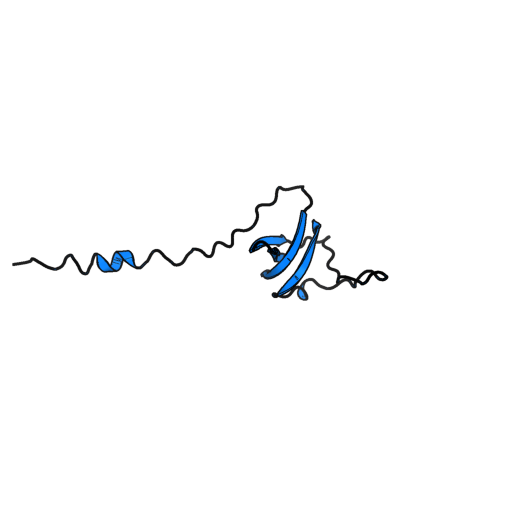 C 1
ATOM 583 O O . THR A 1 81 ? -16.411 -2.895 0.329 1.00 83.44 81 THR A O 1
ATOM 586 N N . ILE A 1 82 ? -14.232 -2.339 0.253 1.00 84.19 82 ILE A N 1
ATOM 587 C CA . ILE A 1 82 ? -13.712 -3.699 0.092 1.00 84.19 82 ILE A CA 1
ATOM 588 C C . ILE A 1 82 ? -12.751 -4.042 1.234 1.00 84.19 82 ILE A C 1
ATOM 590 O O . ILE A 1 82 ? -12.098 -3.146 1.774 1.00 84.19 82 ILE A O 1
ATOM 594 N N . PRO A 1 83 ? -12.645 -5.325 1.618 1.00 83.56 83 PRO A N 1
ATOM 595 C CA . PRO A 1 83 ? -11.674 -5.751 2.616 1.00 83.56 83 PRO A CA 1
ATOM 596 C C . PRO A 1 83 ? -10.239 -5.613 2.087 1.00 83.56 83 PRO A C 1
ATOM 598 O O . PRO A 1 83 ? -9.985 -5.774 0.892 1.00 83.56 83 PRO A O 1
ATOM 601 N N . ALA A 1 84 ? -9.287 -5.381 2.995 1.00 79.75 84 ALA A N 1
ATOM 602 C CA . ALA A 1 84 ? -7.864 -5.246 2.668 1.00 79.75 84 ALA A CA 1
ATOM 603 C C . ALA A 1 84 ? -7.275 -6.484 1.974 1.00 79.75 84 ALA A C 1
ATOM 605 O O . ALA A 1 84 ? -6.397 -6.353 1.126 1.00 79.75 84 ALA A O 1
ATOM 606 N N . ASN A 1 85 ? -7.812 -7.672 2.260 1.00 83.69 85 ASN A N 1
ATOM 607 C CA . ASN A 1 85 ? -7.386 -8.928 1.638 1.00 83.69 85 ASN A CA 1
ATOM 608 C C . ASN A 1 85 ? -7.590 -8.948 0.116 1.00 83.69 85 ASN A C 1
ATOM 610 O O . ASN A 1 85 ? -6.940 -9.728 -0.570 1.00 83.69 85 ASN A O 1
ATOM 614 N N . ASN A 1 86 ? -8.456 -8.084 -0.423 1.00 82.62 86 ASN A N 1
ATOM 615 C CA . ASN A 1 86 ? -8.666 -7.979 -1.865 1.00 82.62 86 ASN A CA 1
ATOM 616 C C . ASN A 1 86 ? -7.567 -7.159 -2.569 1.00 82.62 86 ASN A C 1
ATOM 618 O O . ASN A 1 86 ? -7.558 -7.085 -3.798 1.00 82.62 86 ASN A O 1
ATOM 622 N N . ILE A 1 87 ? -6.648 -6.536 -1.822 1.00 85.06 87 ILE A N 1
ATOM 623 C CA . ILE A 1 87 ? -5.485 -5.846 -2.385 1.00 85.06 87 ILE A CA 1
ATOM 624 C C . ILE A 1 87 ? -4.446 -6.893 -2.776 1.00 85.06 87 ILE A C 1
ATOM 626 O O . ILE A 1 87 ? -3.628 -7.308 -1.967 1.00 85.06 87 ILE A O 1
ATOM 630 N N . VAL A 1 88 ? -4.471 -7.309 -4.036 1.00 86.75 88 VAL A N 1
ATOM 631 C CA . VAL A 1 88 ? -3.525 -8.289 -4.579 1.00 86.75 88 VAL A CA 1
ATOM 632 C C . VAL A 1 88 ? -2.400 -7.619 -5.361 1.00 86.75 88 VAL A C 1
ATOM 634 O O . VAL A 1 88 ? -2.528 -6.498 -5.860 1.00 86.75 88 VAL A O 1
ATOM 637 N N . ARG A 1 89 ? -1.285 -8.338 -5.517 1.00 88.50 89 ARG A N 1
ATOM 638 C CA . ARG A 1 89 ? -0.184 -7.926 -6.398 1.00 88.50 89 ARG A CA 1
ATOM 639 C C . ARG A 1 89 ? -0.699 -7.701 -7.823 1.00 88.50 89 ARG A C 1
ATOM 641 O O . ARG A 1 89 ? -1.494 -8.485 -8.330 1.00 88.50 89 ARG A O 1
ATOM 648 N N . GLY A 1 90 ? -0.226 -6.640 -8.468 1.00 86.38 90 GLY A N 1
ATOM 649 C CA . GLY A 1 90 ? -0.656 -6.237 -9.809 1.00 86.38 90 GLY A CA 1
ATOM 650 C C . GLY A 1 90 ? -1.884 -5.324 -9.835 1.00 86.38 90 GLY A C 1
ATOM 651 O O . GLY A 1 90 ? -2.215 -4.796 -10.896 1.00 86.38 90 GLY A O 1
ATOM 652 N N . LEU A 1 91 ? -2.541 -5.081 -8.695 1.00 87.69 91 LEU A N 1
ATOM 653 C CA . LEU A 1 91 ? -3.662 -4.148 -8.632 1.00 87.69 91 LEU A CA 1
ATOM 654 C C . LEU A 1 91 ? -3.174 -2.700 -8.772 1.00 87.69 91 LEU A C 1
ATOM 656 O O . LEU A 1 91 ? -2.264 -2.275 -8.060 1.00 87.69 91 LEU A O 1
ATOM 660 N N . ASN A 1 92 ? -3.817 -1.937 -9.656 1.00 88.25 92 ASN A N 1
ATOM 661 C CA . ASN A 1 92 ? -3.654 -0.487 -9.717 1.00 88.25 92 ASN A CA 1
ATOM 662 C C . ASN A 1 92 ? -4.498 0.169 -8.628 1.00 88.25 92 ASN A C 1
ATOM 664 O O . ASN A 1 92 ? -5.714 -0.029 -8.584 1.00 88.25 92 ASN A O 1
ATOM 668 N N . LEU A 1 93 ? -3.870 0.975 -7.781 1.00 89.31 93 LEU A N 1
ATOM 669 C CA . LEU A 1 93 ? -4.552 1.672 -6.704 1.00 89.31 93 LEU A CA 1
ATOM 670 C C . LEU A 1 93 ? -4.018 3.087 -6.483 1.00 89.31 93 LEU A C 1
ATOM 672 O O . LEU A 1 93 ? -2.922 3.459 -6.904 1.00 89.31 93 LEU A O 1
ATOM 676 N N . GLU A 1 94 ? -4.861 3.887 -5.843 1.00 88.50 94 GLU A N 1
ATOM 677 C CA . GLU A 1 94 ? -4.582 5.255 -5.426 1.00 88.50 94 GLU A CA 1
ATOM 678 C C . GLU A 1 94 ? -4.637 5.281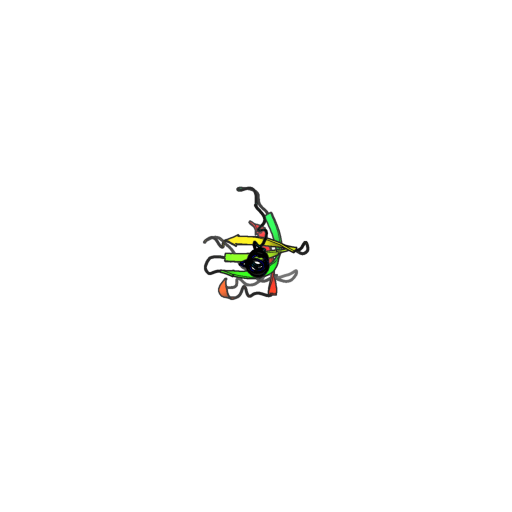 -3.897 1.00 88.50 94 GLU A C 1
ATOM 680 O O . GLU A 1 94 ? -5.664 4.942 -3.311 1.00 88.50 94 GLU A O 1
ATOM 685 N N . VAL A 1 95 ? -3.526 5.642 -3.262 1.00 87.94 95 VAL A N 1
ATOM 686 C CA . VAL A 1 95 ? -3.398 5.789 -1.809 1.00 87.94 95 VAL A CA 1
ATOM 687 C C . VAL A 1 95 ? -3.345 7.266 -1.482 1.00 87.94 95 VAL A C 1
ATOM 689 O O . VAL A 1 95 ? -2.613 8.014 -2.128 1.00 87.94 95 VAL A O 1
ATOM 692 N N . GLU A 1 96 ? -4.095 7.675 -0.468 1.00 85.38 96 GLU A N 1
ATOM 693 C CA . GLU A 1 96 ? -4.074 9.031 0.067 1.00 85.38 96 GLU A CA 1
ATOM 694 C C . GLU A 1 96 ? -3.935 8.959 1.591 1.00 85.38 96 GLU A C 1
ATOM 696 O O . GLU A 1 96 ? -4.702 8.242 2.237 1.00 85.38 96 GLU A O 1
ATOM 701 N N . GLY A 1 97 ? -2.944 9.656 2.153 1.00 80.94 97 GLY A N 1
ATOM 702 C CA . GLY A 1 97 ? -2.633 9.615 3.586 1.00 80.94 97 GLY A CA 1
ATOM 703 C C . GLY A 1 97 ? -1.528 10.573 3.974 1.00 80.94 97 GLY A C 1
ATOM 704 O O . GLY A 1 97 ? -0.592 10.732 3.162 1.00 80.94 97 GLY A O 1
#

Foldseek 3Di:
DDDDDPPVVVVVVVPPPDPPPPPQQADDDDPPDKDKAWAFFAAADPFFTWGQGPVRHIHTDGDDPPDWAFDPDDPPDGGDTDDPVPRDGGDIDIDID